Protein AF-A0A6N8ZWH7-F1 (afdb_monomer)

pLDDT: mean 87.59, std 11.47, range [47.06, 98.31]

Secondary structure (DSSP, 8-state):
--PPPEEEEE-TTEEEEEEEEEE-SSS-EEEEEEEEEE--SEEEEE--SS-PPPGGGEEEEEEETTB---SS-SSS-HHHHHHTBTTB-TT--PPP--TTT--S---SHHHHHHHSB--SSS--BPPP------

Foldseek 3Di:
DPADWDKDFFDQQKKKWKWFWADPDPPDTDIATQDIGGTHHGMDTDDRPPDRDHPVRIDMDMDGPVDFDQQCPLPDGQNNQVVVAFQHHSRDSDHGDDLQVGTPDPPDPVSQVSQFDPDPDPDTDHDDDDPDPD

Radius of gyration: 16.95 Å; Cα contacts (8 Å, |Δi|>4): 228; chains: 1; bounding box: 47×41×35 Å

Mean predicted aligned error: 6.34 Å

Sequence (134 aa):
MTGVPVVVTSTANDYFVLYATIPAGPDTTREVPVSVTRGEDGTTTLTDRLQPLSKDKYRVEKYQVAKPGDLDG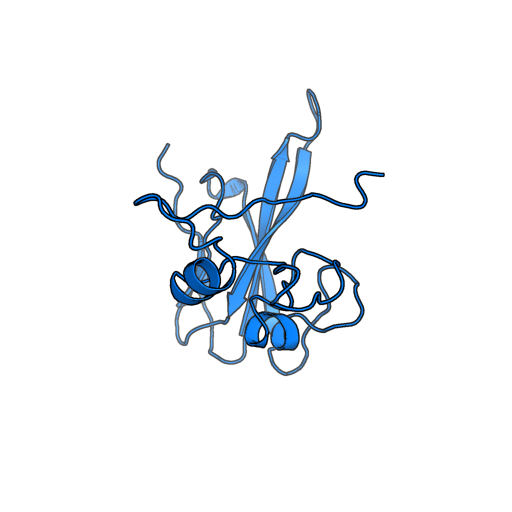DCVDDITELDGLGAYHPLNPAKKIDIGEGSVAVDSEETFKTLAYKGRAPYNFIKFMIFDLD

Structure (mmCIF, N/CA/C/O backbone):
data_AF-A0A6N8ZWH7-F1
#
_entry.id   AF-A0A6N8ZWH7-F1
#
loop_
_atom_site.group_PDB
_atom_site.id
_atom_site.type_symbol
_atom_site.label_atom_id
_atom_site.label_alt_id
_atom_site.label_comp_id
_atom_site.label_asym_id
_atom_site.label_entity_id
_atom_site.label_seq_id
_atom_site.pdbx_PDB_ins_code
_atom_site.Cartn_x
_atom_site.Cartn_y
_atom_site.Cartn_z
_atom_site.occupancy
_atom_site.B_iso_or_equiv
_atom_site.auth_seq_id
_atom_site.auth_comp_id
_atom_site.auth_asym_id
_atom_site.auth_atom_id
_atom_site.pdbx_PDB_model_num
ATOM 1 N N . MET A 1 1 ? 3.444 14.172 19.017 1.00 47.06 1 MET A N 1
ATOM 2 C CA . MET A 1 1 ? 2.320 13.246 19.264 1.00 47.06 1 MET A CA 1
ATOM 3 C C . MET A 1 1 ? 2.720 11.905 18.680 1.00 47.06 1 MET A C 1
ATOM 5 O O . MET A 1 1 ? 3.122 11.877 17.527 1.00 47.06 1 MET A O 1
ATOM 9 N N . THR A 1 2 ? 2.723 10.832 19.464 1.00 54.00 2 THR A N 1
ATOM 10 C CA . THR A 1 2 ? 2.887 9.470 18.936 1.00 54.00 2 THR A CA 1
ATOM 11 C C . THR A 1 2 ? 1.539 9.056 18.358 1.00 54.00 2 THR A C 1
ATOM 13 O O . THR A 1 2 ? 0.576 8.948 19.119 1.00 54.00 2 THR A O 1
ATOM 16 N N . GLY A 1 3 ? 1.430 8.930 17.034 1.00 61.81 3 GLY A N 1
ATOM 17 C CA . GLY A 1 3 ? 0.179 8.497 16.409 1.00 61.81 3 GLY A CA 1
ATOM 18 C C . GLY A 1 3 ? -0.233 7.123 16.926 1.00 61.81 3 GLY A C 1
ATOM 19 O O . GLY A 1 3 ? 0.609 6.282 17.244 1.00 61.81 3 GLY A O 1
ATOM 20 N N . VAL A 1 4 ? -1.539 6.927 17.073 1.00 68.50 4 VAL A N 1
ATOM 21 C CA . VAL A 1 4 ? -2.103 5.653 17.522 1.00 68.50 4 VAL A CA 1
ATOM 22 C C . VAL A 1 4 ? -2.207 4.737 16.301 1.00 68.50 4 VAL A C 1
ATOM 24 O O . VAL A 1 4 ? -2.760 5.181 15.294 1.00 68.50 4 VAL A O 1
ATOM 27 N N . PRO A 1 5 ? -1.720 3.483 16.361 1.00 82.00 5 PRO A N 1
ATOM 28 C CA . PRO A 1 5 ? -1.859 2.551 15.247 1.00 82.00 5 PRO A CA 1
ATOM 29 C C . PRO A 1 5 ? -3.339 2.317 14.915 1.00 82.00 5 PRO A C 1
ATOM 31 O O . PRO A 1 5 ? -4.183 2.183 15.810 1.00 82.00 5 PRO A O 1
ATOM 34 N N . VAL A 1 6 ? -3.662 2.260 13.623 1.00 91.75 6 VAL A N 1
ATOM 35 C CA . VAL A 1 6 ? -5.014 1.947 13.154 1.00 91.75 6 VAL A CA 1
ATOM 36 C C . VAL A 1 6 ? -5.126 0.431 13.048 1.00 91.75 6 VAL A C 1
ATOM 38 O O . VAL A 1 6 ? -4.508 -0.181 12.189 1.00 91.75 6 VAL A O 1
ATOM 41 N N . VAL A 1 7 ? -5.891 -0.187 13.946 1.00 95.12 7 VAL A N 1
ATOM 42 C CA . VAL A 1 7 ? -6.070 -1.647 13.996 1.00 95.12 7 VAL A CA 1
ATOM 43 C C . VAL A 1 7 ? -7.503 -1.999 13.619 1.00 95.12 7 VAL A C 1
ATOM 45 O O . VAL A 1 7 ? -8.445 -1.402 14.151 1.00 95.12 7 VAL A O 1
ATOM 48 N N . VAL A 1 8 ? -7.662 -2.969 12.720 1.00 96.19 8 VAL A N 1
ATOM 49 C CA . VAL A 1 8 ? -8.961 -3.435 12.211 1.00 96.19 8 VAL A CA 1
ATOM 50 C C . VAL A 1 8 ? -9.084 -4.948 12.323 1.00 96.19 8 VAL A C 1
ATOM 52 O O . VAL A 1 8 ? -8.088 -5.658 12.224 1.00 96.19 8 VAL A O 1
ATOM 55 N N . THR A 1 9 ? -10.304 -5.450 12.522 1.00 97.56 9 THR A N 1
ATOM 56 C CA . THR A 1 9 ? -10.594 -6.887 12.415 1.00 97.56 9 THR A CA 1
ATOM 57 C C . THR A 1 9 ? -10.508 -7.327 10.958 1.00 97.56 9 THR A C 1
ATOM 59 O O . THR A 1 9 ? -11.026 -6.645 10.071 1.00 97.56 9 THR A O 1
ATOM 62 N N . SER A 1 10 ? -9.877 -8.470 10.711 1.00 97.81 10 SER A N 1
ATOM 63 C CA . SER A 1 10 ? -9.483 -8.890 9.367 1.00 97.81 10 SER A CA 1
ATOM 64 C C . SER A 1 10 ? -9.366 -10.404 9.222 1.00 97.81 10 SER A C 1
ATOM 66 O O . SER A 1 10 ? -9.362 -11.152 10.202 1.00 97.81 10 SER A O 1
ATOM 68 N N . THR A 1 11 ? -9.262 -10.833 7.967 1.00 98.25 11 THR A N 1
ATOM 69 C CA . THR A 1 11 ? -8.866 -12.182 7.555 1.00 98.25 11 THR A CA 1
ATOM 70 C C . THR A 1 11 ? -7.841 -12.094 6.429 1.00 98.25 11 THR A C 1
ATOM 72 O O . THR A 1 11 ? -7.748 -11.056 5.770 1.00 98.25 11 THR A O 1
ATOM 75 N N . ALA A 1 12 ? -7.156 -13.198 6.131 1.00 97.69 12 ALA A N 1
ATOM 76 C CA . ALA A 1 12 ? -6.263 -13.294 4.970 1.00 97.69 12 ALA A CA 1
ATOM 77 C C . ALA A 1 12 ? -6.962 -13.113 3.600 1.00 97.69 12 ALA A C 1
ATOM 79 O O . ALA A 1 12 ? -6.297 -12.947 2.582 1.00 97.69 12 ALA A O 1
ATOM 80 N N . ASN A 1 13 ? -8.302 -13.130 3.555 1.00 98.19 13 ASN A N 1
ATOM 81 C CA . ASN A 1 13 ? -9.080 -12.883 2.333 1.00 98.19 13 ASN A CA 1
ATOM 82 C C . ASN A 1 13 ? -9.377 -11.396 2.091 1.00 98.19 13 ASN A C 1
ATOM 84 O O . ASN A 1 13 ? -10.012 -11.053 1.090 1.00 98.19 13 ASN A O 1
ATOM 88 N N . ASP A 1 14 ? -8.957 -10.527 3.009 1.00 98.31 14 ASP A N 1
ATOM 89 C CA . ASP A 1 14 ? -9.191 -9.093 2.949 1.00 98.31 14 ASP A CA 1
ATOM 90 C C . ASP A 1 14 ? -7.898 -8.342 2.621 1.00 98.31 14 ASP A C 1
ATOM 92 O O . ASP A 1 14 ? -6.795 -8.803 2.907 1.00 98.31 14 ASP A O 1
ATOM 96 N N . TYR A 1 15 ? -8.034 -7.141 2.078 1.00 98.31 15 TYR A N 1
ATOM 97 C CA . TYR A 1 15 ? -6.987 -6.125 2.129 1.00 98.31 15 TYR A CA 1
ATOM 98 C C . TYR A 1 15 ? -7.624 -4.763 2.395 1.00 98.31 15 TYR A C 1
ATOM 100 O O . TYR A 1 15 ? -8.844 -4.594 2.291 1.00 98.31 15 TYR A O 1
ATOM 108 N N . PHE A 1 16 ? -6.807 -3.807 2.815 1.00 98.19 16 PHE A N 1
ATOM 109 C CA . PHE A 1 16 ? -7.278 -2.539 3.343 1.00 98.19 16 PHE A CA 1
ATOM 110 C C . PHE A 1 16 ? -6.554 -1.375 2.699 1.00 98.19 16 PHE A C 1
ATOM 112 O O . PHE A 1 16 ? -5.334 -1.416 2.548 1.00 98.19 16 PHE A O 1
ATOM 119 N N . VAL A 1 17 ? -7.309 -0.319 2.418 1.00 97.56 17 VAL A N 1
ATOM 120 C CA . VAL A 1 17 ? -6.767 0.985 2.040 1.00 97.56 17 VAL A CA 1
ATOM 121 C C . VAL A 1 17 ? -6.942 1.920 3.230 1.00 97.56 17 VAL A C 1
ATOM 123 O O . VAL A 1 17 ? -8.054 2.123 3.728 1.00 97.56 17 VAL A O 1
ATOM 126 N N . LEU A 1 18 ? -5.827 2.455 3.723 1.00 95.81 18 LEU A N 1
ATOM 127 C CA . LEU A 1 18 ? -5.808 3.483 4.753 1.00 95.81 18 LEU A CA 1
ATOM 128 C C . LEU A 1 18 ? -5.789 4.846 4.072 1.00 95.81 18 LEU A C 1
ATOM 130 O O . LEU A 1 18 ? -4.861 5.159 3.330 1.00 95.81 18 LEU A O 1
ATOM 134 N N . TYR A 1 19 ? -6.780 5.666 4.385 1.00 95.38 19 TYR A N 1
ATOM 135 C CA . TYR A 1 19 ? -6.868 7.044 3.938 1.00 95.38 19 TYR A CA 1
ATOM 136 C C . TYR A 1 19 ? -6.565 7.998 5.086 1.00 95.38 19 TYR A C 1
ATOM 138 O O . TYR A 1 19 ? -7.029 7.789 6.208 1.00 95.38 19 TYR A O 1
ATOM 146 N N . ALA A 1 20 ? -5.830 9.066 4.793 1.00 94.00 20 ALA A N 1
ATOM 147 C CA . ALA A 1 20 ? -5.540 10.154 5.712 1.00 94.00 20 ALA A CA 1
ATOM 148 C C . ALA A 1 20 ? -6.231 11.443 5.256 1.00 94.00 20 ALA A C 1
ATOM 150 O O . ALA A 1 20 ? -6.142 11.838 4.095 1.00 94.00 20 ALA A O 1
ATOM 151 N N . THR A 1 21 ? -6.872 12.141 6.188 1.00 94.44 21 THR A N 1
ATOM 152 C CA . THR A 1 21 ? -7.353 13.509 5.977 1.00 94.44 21 THR A 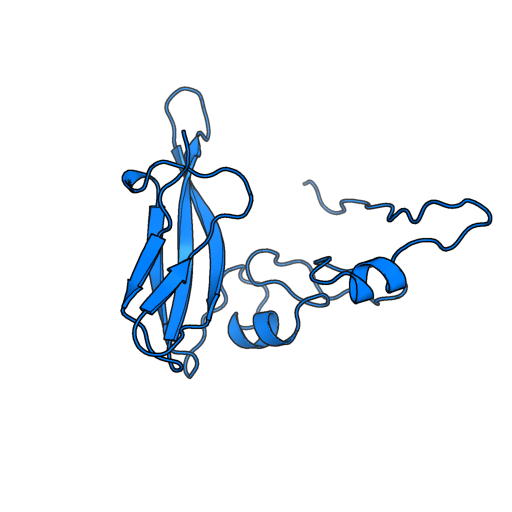CA 1
ATOM 153 C C . THR A 1 21 ? -6.223 14.489 6.278 1.00 94.44 21 THR A C 1
ATOM 155 O O . THR A 1 21 ? -5.866 14.698 7.441 1.00 94.44 21 THR A O 1
ATOM 158 N N . ILE A 1 22 ? -5.683 15.115 5.233 1.00 91.25 22 ILE A N 1
ATOM 159 C CA . ILE A 1 22 ? -4.553 16.050 5.312 1.00 91.25 22 ILE A CA 1
ATOM 160 C C . ILE A 1 22 ? -4.956 17.467 4.871 1.00 91.25 22 ILE A C 1
ATOM 162 O O . ILE A 1 22 ? -5.911 17.622 4.103 1.00 91.25 22 ILE A O 1
ATOM 166 N N . PRO A 1 23 ? -4.246 18.520 5.319 1.00 92.25 23 PRO A N 1
ATOM 167 C CA . PRO A 1 23 ? -4.452 19.877 4.812 1.00 92.25 23 PRO A CA 1
ATOM 168 C C . PRO A 1 23 ? -4.240 19.970 3.292 1.00 92.25 23 PRO A C 1
ATOM 170 O O . PRO A 1 23 ? -3.296 19.393 2.752 1.00 92.25 23 PRO A O 1
ATOM 173 N N . ALA A 1 24 ? -5.105 20.723 2.613 1.00 91.31 24 ALA A N 1
ATOM 174 C CA . ALA A 1 24 ? -5.049 21.009 1.174 1.00 91.31 24 ALA A CA 1
ATOM 175 C C . ALA A 1 24 ? -5.068 22.521 0.860 1.00 91.31 24 ALA A C 1
ATOM 177 O O . ALA A 1 24 ? -5.122 22.919 -0.301 1.00 91.31 24 ALA A O 1
ATOM 178 N N . GLY A 1 25 ? -5.044 23.363 1.893 1.00 91.38 25 GLY A N 1
ATOM 179 C CA . GLY A 1 25 ? -5.148 24.816 1.821 1.00 91.38 25 GLY A CA 1
ATOM 180 C C . GLY A 1 25 ? -5.338 25.409 3.222 1.00 91.38 25 GLY A C 1
ATOM 181 O O . GLY A 1 25 ? -5.304 24.654 4.196 1.00 91.38 25 GLY A O 1
ATOM 182 N N . PRO A 1 26 ? -5.539 26.735 3.346 1.00 89.94 26 PRO A N 1
ATOM 183 C CA . PRO A 1 26 ? -5.677 27.404 4.643 1.00 89.94 26 PRO A CA 1
ATOM 184 C C . PRO A 1 26 ? -6.789 26.817 5.520 1.00 89.94 26 PRO A C 1
ATOM 186 O O . PRO A 1 26 ? -6.575 26.608 6.708 1.00 89.94 26 PRO A O 1
ATOM 189 N N . ASP A 1 27 ? -7.928 26.477 4.909 1.00 92.94 27 ASP A N 1
ATOM 190 C CA . ASP A 1 27 ? -9.127 25.982 5.600 1.00 92.94 27 ASP A CA 1
ATOM 191 C C . ASP A 1 27 ? -9.745 24.758 4.901 1.00 92.94 27 ASP A C 1
ATOM 193 O O . ASP A 1 27 ? -10.914 24.429 5.100 1.00 92.94 27 ASP A O 1
ATOM 197 N N . THR A 1 28 ? -8.979 24.085 4.039 1.00 94.81 28 THR A N 1
ATOM 198 C CA . THR A 1 28 ? -9.448 22.913 3.293 1.00 94.81 28 THR A CA 1
ATOM 199 C C . THR A 1 28 ? -8.635 21.682 3.646 1.00 94.81 28 THR A C 1
ATOM 201 O O . THR A 1 28 ? -7.428 21.735 3.890 1.00 94.81 28 THR A O 1
ATOM 204 N N . THR A 1 29 ? -9.312 20.541 3.647 1.00 94.94 29 THR A N 1
ATOM 205 C CA . THR A 1 29 ? -8.691 19.228 3.785 1.00 94.94 29 THR A CA 1
ATOM 206 C C . THR A 1 29 ? -9.010 18.387 2.569 1.00 94.94 29 THR A C 1
ATOM 208 O O . THR A 1 29 ? -10.066 18.549 1.957 1.00 94.94 29 THR A O 1
ATOM 211 N N . ARG A 1 30 ? -8.126 17.447 2.261 1.00 94.69 30 ARG A N 1
ATOM 212 C CA . ARG A 1 30 ? -8.393 16.383 1.300 1.00 94.69 30 ARG A CA 1
ATOM 213 C C . ARG A 1 30 ? -8.092 15.044 1.935 1.00 94.69 30 ARG A C 1
ATOM 215 O O . ARG A 1 30 ? -7.235 14.944 2.814 1.00 94.69 30 ARG A O 1
ATOM 222 N N . GLU A 1 31 ? -8.792 14.032 1.467 1.00 93.88 31 GLU A N 1
ATOM 223 C CA . GLU A 1 31 ? -8.483 12.659 1.805 1.00 93.88 31 GLU A CA 1
ATOM 224 C C . GLU A 1 31 ? -7.502 12.104 0.766 1.00 93.88 31 GLU A C 1
ATOM 226 O O . GLU A 1 31 ? -7.686 12.321 -0.431 1.00 93.88 31 GLU A O 1
ATOM 231 N N . VAL A 1 32 ? -6.436 11.449 1.223 1.00 93.06 32 VAL A N 1
ATOM 232 C CA . VAL A 1 32 ? -5.458 10.778 0.358 1.00 93.06 32 VAL A CA 1
ATOM 233 C C . VAL A 1 32 ? -5.242 9.349 0.837 1.00 93.06 32 VAL A C 1
ATOM 235 O O . VAL A 1 32 ? -5.159 9.137 2.052 1.00 93.06 32 VAL A O 1
ATOM 238 N N . PRO A 1 33 ? -5.143 8.362 -0.064 1.00 94.00 33 PRO A N 1
ATOM 239 C CA . PRO A 1 33 ? -4.714 7.033 0.329 1.00 94.00 33 PRO A CA 1
ATOM 240 C C . PRO A 1 33 ? -3.227 7.088 0.714 1.00 94.00 33 PRO A C 1
ATOM 242 O O . PRO A 1 33 ? -2.407 7.678 0.013 1.00 94.00 33 PRO A O 1
ATOM 245 N N . VAL A 1 34 ? -2.883 6.526 1.870 1.00 92.38 34 VAL A N 1
ATOM 246 C CA . VAL A 1 34 ? -1.518 6.553 2.433 1.00 92.38 34 VAL A CA 1
ATOM 247 C C . VAL A 1 34 ? -0.909 5.166 2.589 1.00 92.38 34 VAL A C 1
ATOM 249 O O . VAL A 1 34 ? 0.288 5.044 2.844 1.00 92.38 34 VAL A O 1
ATOM 252 N N . SER A 1 35 ? -1.719 4.113 2.482 1.00 92.50 35 SER A N 1
ATOM 253 C CA . SER A 1 35 ? -1.248 2.736 2.586 1.00 92.50 35 SER A CA 1
ATOM 254 C C . SER A 1 35 ? -2.265 1.764 2.005 1.00 92.50 35 SER A C 1
ATOM 256 O O . SER A 1 35 ? -3.468 1.942 2.202 1.00 92.50 35 SER A O 1
ATOM 258 N N . VAL A 1 36 ? -1.768 0.705 1.371 1.00 95.25 36 VAL A N 1
ATOM 259 C CA . VAL A 1 36 ? -2.536 -0.499 1.044 1.00 95.25 36 VAL A CA 1
ATOM 260 C C . VAL A 1 36 ? -1.870 -1.670 1.759 1.00 95.25 36 VAL A C 1
ATOM 262 O O . VAL A 1 36 ? -0.649 -1.816 1.728 1.00 95.25 36 VAL A O 1
ATOM 265 N N . THR A 1 37 ? -2.638 -2.463 2.502 1.00 96.31 37 THR A N 1
ATOM 266 C CA . THR A 1 37 ? -2.097 -3.517 3.376 1.00 96.31 37 THR A CA 1
ATOM 267 C C . THR A 1 37 ? -2.962 -4.769 3.295 1.00 96.31 37 THR A C 1
ATOM 269 O O . THR A 1 37 ? -4.185 -4.694 3.433 1.00 96.31 37 THR A O 1
ATOM 272 N N . ARG A 1 38 ? -2.335 -5.935 3.098 1.00 97.44 38 ARG A N 1
ATOM 273 C CA . ARG A 1 38 ? -3.029 -7.229 3.161 1.00 97.44 38 ARG A CA 1
ATOM 274 C C . ARG A 1 38 ? -3.544 -7.515 4.561 1.00 97.44 38 ARG A C 1
ATOM 276 O O . ARG A 1 38 ? -2.901 -7.176 5.549 1.00 97.44 38 ARG A O 1
ATOM 283 N N . GLY A 1 39 ? -4.704 -8.151 4.619 1.00 97.69 39 GLY A N 1
ATOM 284 C CA . GLY A 1 39 ? -5.276 -8.632 5.856 1.00 97.69 39 GLY A CA 1
ATOM 285 C C . GLY A 1 39 ? -4.511 -9.827 6.414 1.00 97.69 39 GLY A C 1
ATOM 286 O O . GLY A 1 39 ? -4.056 -10.698 5.678 1.00 97.69 39 GLY A O 1
ATOM 287 N N . GLU A 1 40 ? -4.422 -9.880 7.735 1.00 97.88 40 GLU A N 1
ATOM 288 C CA . GLU A 1 40 ? -4.016 -11.052 8.506 1.00 97.88 40 GLU A CA 1
ATOM 289 C C . GLU A 1 40 ? -5.222 -11.605 9.278 1.00 97.88 40 GLU A C 1
ATOM 291 O O . GLU A 1 40 ? -6.203 -10.893 9.524 1.00 97.88 40 GLU A O 1
ATOM 296 N N . ASP A 1 41 ? -5.183 -12.877 9.672 1.00 97.94 41 ASP A N 1
ATOM 297 C CA . ASP A 1 41 ? -6.269 -13.470 10.452 1.00 97.94 41 ASP A CA 1
ATOM 298 C C . ASP A 1 41 ? -6.383 -12.833 11.845 1.00 97.94 41 ASP A C 1
ATOM 300 O O . ASP A 1 41 ? -5.416 -12.705 12.595 1.00 97.94 41 ASP A O 1
ATOM 304 N N . GLY A 1 42 ? -7.605 -12.439 12.207 1.00 97.56 42 GLY A N 1
ATOM 305 C CA . GLY A 1 42 ? -7.905 -11.778 13.472 1.00 97.56 42 GLY A CA 1
ATOM 306 C C . GLY A 1 42 ? -7.863 -10.263 13.331 1.00 97.56 42 GLY A C 1
ATOM 307 O O . GLY A 1 42 ? -8.918 -9.632 13.243 1.00 97.56 42 GLY A O 1
ATOM 308 N N . THR A 1 43 ? -6.669 -9.670 13.325 1.00 97.69 43 THR A N 1
ATOM 309 C CA . THR A 1 43 ? -6.508 -8.212 13.217 1.00 97.69 43 THR A CA 1
ATOM 310 C C . THR A 1 43 ? -5.313 -7.813 12.373 1.00 97.69 43 THR A C 1
ATOM 312 O O . THR A 1 43 ? -4.251 -8.407 12.504 1.00 97.69 43 THR A O 1
ATOM 315 N N . THR A 1 44 ? -5.458 -6.728 11.618 1.00 97.50 44 THR A N 1
ATOM 316 C CA . THR A 1 44 ? -4.387 -6.117 10.823 1.00 97.50 44 THR A CA 1
ATOM 317 C C . THR A 1 44 ? -4.068 -4.737 11.375 1.00 97.50 44 THR A C 1
ATOM 319 O O . THR A 1 44 ? -4.976 -3.956 11.680 1.00 97.50 44 THR A O 1
ATOM 322 N N . THR A 1 45 ? -2.777 -4.426 11.491 1.00 95.50 45 THR A N 1
ATOM 323 C CA . THR A 1 45 ? -2.303 -3.078 11.829 1.00 95.50 45 THR A CA 1
ATOM 324 C C . THR A 1 45 ? -1.996 -2.307 10.552 1.00 95.50 45 THR A C 1
ATOM 326 O O . THR A 1 45 ? -1.099 -2.671 9.799 1.00 95.50 45 THR A O 1
ATOM 329 N N . LEU A 1 46 ? -2.718 -1.214 10.332 1.00 93.56 46 LEU A N 1
ATOM 330 C CA . LEU A 1 46 ? -2.523 -0.298 9.216 1.00 93.56 46 LEU A CA 1
ATOM 331 C C . LEU A 1 46 ? -1.622 0.850 9.663 1.00 93.56 46 LEU A C 1
ATOM 333 O O . LEU A 1 46 ? -1.832 1.452 10.721 1.00 93.56 46 LEU A O 1
ATOM 337 N N . THR A 1 47 ? -0.606 1.140 8.856 1.00 87.81 47 THR A N 1
ATOM 338 C CA . THR A 1 47 ? 0.416 2.137 9.185 1.00 87.81 47 THR A CA 1
ATOM 339 C C . THR A 1 47 ? 0.539 3.161 8.071 1.00 87.81 47 THR A C 1
ATOM 341 O O . THR A 1 47 ? 0.803 2.807 6.923 1.00 87.81 47 THR A O 1
ATOM 344 N N . ASP A 1 48 ? 0.397 4.430 8.442 1.00 87.56 48 ASP A N 1
ATOM 345 C CA . ASP A 1 48 ? 0.844 5.570 7.651 1.00 87.56 48 ASP A CA 1
ATOM 346 C C . ASP A 1 48 ? 2.359 5.734 7.845 1.00 87.56 48 ASP A C 1
ATOM 348 O O . ASP A 1 48 ? 2.832 5.950 8.966 1.00 87.56 48 ASP A O 1
ATOM 352 N N . ARG A 1 49 ? 3.130 5.572 6.765 1.00 73.31 49 ARG A N 1
ATOM 353 C CA . ARG A 1 49 ? 4.601 5.616 6.803 1.00 73.31 49 ARG A CA 1
ATOM 354 C C . ARG A 1 49 ? 5.177 7.033 6.714 1.00 73.31 49 ARG A C 1
ATOM 356 O O . ARG A 1 49 ? 6.394 7.175 6.801 1.00 73.31 49 ARG A O 1
ATOM 363 N N . LEU A 1 50 ? 4.343 8.061 6.539 1.00 73.25 50 LEU A N 1
ATOM 364 C CA . LEU A 1 50 ? 4.791 9.451 6.441 1.00 73.25 50 LEU A CA 1
ATOM 365 C C . LEU A 1 50 ? 4.843 10.114 7.818 1.00 73.25 50 LEU A C 1
ATOM 367 O O . LEU A 1 50 ? 5.909 10.246 8.420 1.00 73.25 50 LEU A O 1
ATOM 371 N N . GLN A 1 51 ? 3.686 10.555 8.312 1.00 74.50 51 GLN A N 1
ATOM 372 C CA . GLN A 1 51 ? 3.568 11.290 9.563 1.00 74.50 51 GLN A CA 1
ATOM 373 C C . GLN A 1 51 ? 2.361 10.769 10.344 1.00 74.50 51 GLN A C 1
ATOM 375 O O . GLN A 1 51 ? 1.234 10.920 9.882 1.00 74.50 51 GLN A O 1
ATOM 380 N N . PRO A 1 52 ? 2.558 10.215 11.552 1.00 74.62 52 PRO A N 1
ATOM 381 C CA . PRO A 1 52 ? 1.450 9.692 12.333 1.00 74.62 52 PRO A CA 1
ATOM 382 C C . PRO A 1 52 ? 0.473 10.812 12.715 1.00 74.62 52 PRO A C 1
ATOM 384 O O . PRO A 1 52 ? 0.840 11.748 13.433 1.00 74.62 52 PRO A O 1
ATOM 387 N N . LEU A 1 53 ? -0.773 10.697 12.263 1.00 86.44 53 LEU A N 1
ATOM 388 C CA . LEU A 1 53 ? -1.867 11.597 12.615 1.00 86.44 53 LEU A CA 1
ATOM 389 C C . LEU A 1 53 ? -2.650 11.063 13.821 1.00 86.44 53 LEU A C 1
ATOM 391 O O . LEU A 1 53 ? -2.452 9.940 14.300 1.00 86.44 53 LEU A O 1
ATOM 395 N N . SER A 1 54 ? -3.553 11.889 14.343 1.00 88.12 54 SER A N 1
ATOM 396 C CA . SER A 1 54 ? -4.545 11.427 15.307 1.00 88.12 54 SER A CA 1
ATOM 397 C C . SER A 1 54 ? -5.536 10.470 14.632 1.00 88.12 54 SER A C 1
ATOM 399 O O . SER A 1 54 ? -5.813 10.579 13.440 1.00 88.12 54 SER A O 1
ATOM 401 N N . LYS A 1 55 ? -6.068 9.501 15.389 1.00 85.44 55 LYS A N 1
ATOM 402 C CA . LYS A 1 55 ? -6.897 8.408 14.845 1.00 85.44 55 LYS A CA 1
ATOM 403 C C . LYS A 1 55 ? -8.134 8.898 14.077 1.00 85.44 55 LYS A C 1
ATOM 405 O O . LYS A 1 55 ? -8.545 8.255 13.122 1.00 85.44 55 LYS A O 1
ATOM 410 N N . ASP A 1 56 ? -8.704 10.032 14.475 1.00 90.12 56 ASP A N 1
ATOM 411 C CA . ASP A 1 56 ? -9.840 10.694 13.818 1.00 90.12 56 ASP A CA 1
ATOM 412 C C . ASP A 1 56 ? -9.518 11.249 12.420 1.00 90.12 56 ASP A C 1
ATOM 414 O O . ASP A 1 56 ? -10.431 11.622 11.689 1.00 90.12 56 ASP A O 1
ATOM 418 N N . LYS A 1 57 ? -8.239 11.298 12.034 1.00 92.88 57 LYS A N 1
ATOM 419 C CA . LYS A 1 57 ? -7.796 11.682 10.686 1.00 92.88 57 LYS A CA 1
ATOM 420 C C . LYS A 1 57 ? -7.675 10.507 9.733 1.00 92.88 57 LYS A C 1
ATOM 422 O O . LYS A 1 57 ? -7.364 10.737 8.568 1.00 92.88 57 LYS A O 1
ATOM 427 N N . TYR A 1 58 ? -7.915 9.287 10.202 1.00 94.38 58 TYR A N 1
ATOM 428 C CA . TYR A 1 58 ? -7.829 8.097 9.377 1.00 94.38 58 TYR A CA 1
ATOM 429 C C . TYR A 1 58 ? -9.203 7.505 9.086 1.00 94.38 58 TYR A C 1
ATOM 431 O O . TYR A 1 58 ? -10.055 7.382 9.969 1.00 94.38 58 TYR A O 1
ATOM 439 N N . ARG A 1 59 ? -9.373 7.066 7.843 1.00 95.88 59 ARG A N 1
ATOM 440 C CA . ARG A 1 59 ? -10.502 6.263 7.381 1.00 95.88 59 ARG A CA 1
ATOM 441 C C . ARG A 1 59 ? -9.957 4.990 6.749 1.00 95.88 59 ARG A C 1
ATOM 443 O O . ARG A 1 59 ? -8.901 5.006 6.128 1.00 95.88 59 ARG A O 1
ATOM 450 N N . VAL A 1 60 ? -10.661 3.880 6.934 1.00 97.25 60 VAL A N 1
ATOM 451 C CA . VAL A 1 60 ? -10.259 2.583 6.385 1.00 97.25 60 VAL A CA 1
ATOM 452 C C . VAL A 1 60 ? -11.325 2.097 5.425 1.00 97.25 60 VAL A C 1
ATOM 454 O O . VAL A 1 60 ? -12.508 2.084 5.770 1.00 97.25 60 VAL A O 1
ATOM 457 N N . GLU A 1 61 ? -10.893 1.651 4.255 1.00 97.81 61 GLU A N 1
ATOM 458 C CA . GLU A 1 61 ? -11.703 0.840 3.353 1.00 97.81 61 GLU A CA 1
ATOM 459 C C . GLU A 1 61 ? -11.213 -0.598 3.366 1.00 97.81 61 GLU A C 1
ATOM 461 O O . GLU A 1 61 ? -10.021 -0.864 3.512 1.00 97.81 61 GLU A O 1
ATOM 466 N N . LYS A 1 62 ? -12.158 -1.525 3.228 1.00 98.12 62 LYS A N 1
ATOM 467 C CA . LYS A 1 62 ? -11.912 -2.961 3.206 1.00 98.12 62 LYS A CA 1
ATOM 468 C C . LYS A 1 62 ? -12.356 -3.516 1.861 1.00 98.12 62 LYS A C 1
ATOM 470 O O . LYS A 1 62 ? -13.486 -3.277 1.439 1.00 98.12 62 LYS A O 1
ATOM 475 N N . TYR A 1 63 ? -11.500 -4.336 1.277 1.00 98.19 63 TYR A N 1
ATOM 476 C CA . TYR A 1 63 ? -11.687 -4.990 -0.008 1.00 98.19 63 TYR A CA 1
ATOM 47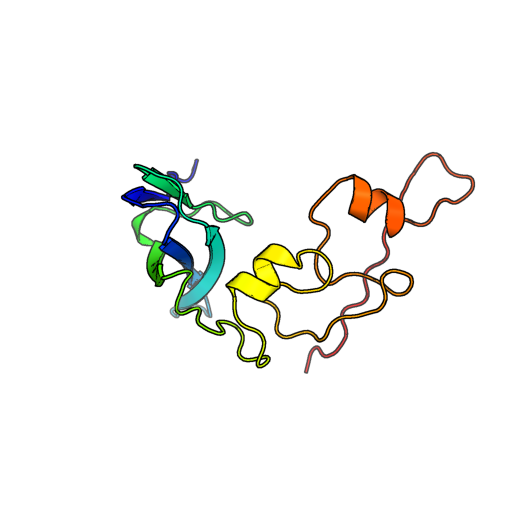7 C C . TYR A 1 63 ? -11.446 -6.496 0.120 1.00 98.19 63 TYR A C 1
ATOM 479 O O . TYR A 1 63 ? -10.869 -6.962 1.105 1.00 98.19 63 TYR A O 1
ATOM 487 N N . GLN A 1 64 ? -11.904 -7.269 -0.866 1.00 98.25 64 GLN A N 1
ATOM 488 C CA . GLN A 1 64 ? -11.651 -8.709 -0.934 1.00 98.25 64 GLN A CA 1
ATOM 489 C C . GLN A 1 64 ? -10.484 -8.981 -1.879 1.00 98.25 64 GLN A C 1
ATOM 491 O O . GLN A 1 64 ? -10.514 -8.536 -3.021 1.00 98.25 64 GLN A O 1
ATOM 496 N N . VAL A 1 65 ? -9.524 -9.805 -1.461 1.00 98.12 65 VAL A N 1
ATOM 497 C CA . VAL A 1 65 ? -8.392 -10.221 -2.313 1.00 98.12 65 VAL A CA 1
ATOM 498 C C . VAL A 1 65 ? -8.876 -10.909 -3.597 1.00 98.12 65 VAL A C 1
ATOM 500 O O . VAL A 1 65 ? -8.274 -10.760 -4.649 1.00 98.12 65 VAL A O 1
ATOM 503 N N . ALA A 1 66 ? -10.004 -11.626 -3.539 1.00 97.94 66 ALA A N 1
ATOM 504 C CA . ALA A 1 66 ? -10.591 -12.304 -4.700 1.00 97.94 66 ALA A CA 1
ATOM 505 C C . ALA A 1 66 ? -11.303 -11.365 -5.698 1.00 97.94 66 ALA A C 1
ATOM 507 O O . ALA A 1 66 ? -11.728 -11.817 -6.762 1.00 97.94 66 ALA A O 1
ATOM 508 N N . LYS A 1 67 ? -11.507 -10.093 -5.336 1.00 97.81 67 LYS A N 1
ATOM 509 C CA . LYS A 1 67 ? -12.126 -9.053 -6.171 1.00 97.81 67 LYS A CA 1
ATOM 510 C C . LYS A 1 67 ? -11.398 -7.726 -5.924 1.00 97.81 67 LYS A C 1
ATOM 512 O O . LYS A 1 67 ? -11.984 -6.837 -5.297 1.00 97.81 67 LYS A O 1
ATOM 517 N N . PRO A 1 68 ? -10.124 -7.640 -6.332 1.00 97.69 68 PRO A N 1
ATOM 518 C CA . PRO A 1 68 ? -9.320 -6.458 -6.086 1.00 97.69 68 PRO A CA 1
ATOM 519 C C . PRO A 1 68 ? -9.849 -5.267 -6.893 1.00 97.69 68 PRO A C 1
ATOM 521 O O . PRO A 1 68 ? -10.444 -5.434 -7.962 1.00 97.69 68 PRO A O 1
ATOM 524 N N . GLY A 1 69 ? -9.696 -4.080 -6.317 1.00 97.69 69 GLY A N 1
ATOM 525 C CA . GLY A 1 69 ? -9.848 -2.799 -6.990 1.00 97.69 69 GLY A CA 1
ATOM 526 C C . GLY A 1 69 ? -8.574 -2.406 -7.735 1.00 97.69 69 GLY A C 1
ATOM 527 O O . GLY A 1 69 ? -7.640 -3.194 -7.838 1.00 97.69 69 GLY A O 1
ATOM 528 N N . ASP A 1 70 ? -8.586 -1.186 -8.253 1.00 97.31 70 ASP A N 1
ATOM 529 C CA . ASP A 1 70 ? -7.481 -0.505 -8.930 1.00 97.31 70 ASP A CA 1
ATOM 530 C C . ASP A 1 70 ? -7.511 0.930 -8.388 1.00 97.31 70 ASP A C 1
ATOM 532 O O . ASP A 1 70 ? -8.340 1.752 -8.800 1.00 97.31 70 ASP A O 1
ATOM 536 N N . LEU A 1 71 ? -6.769 1.155 -7.304 1.00 96.94 71 LEU A N 1
ATOM 537 C CA . LEU A 1 71 ? -6.879 2.349 -6.470 1.00 96.94 71 LEU A CA 1
ATOM 538 C C . LEU A 1 71 ? -6.330 3.598 -7.163 1.00 96.94 71 LEU A C 1
ATOM 540 O O . LEU A 1 71 ? -6.877 4.688 -6.961 1.00 96.94 71 LEU A O 1
ATOM 544 N N . ASP A 1 72 ? -5.265 3.460 -7.947 1.00 94.06 72 ASP A N 1
ATOM 545 C CA . ASP A 1 72 ? -4.629 4.576 -8.647 1.00 94.06 72 ASP A CA 1
ATOM 546 C C . ASP A 1 72 ? -5.051 4.718 -10.120 1.00 94.06 72 ASP A C 1
ATOM 548 O O . ASP A 1 72 ? -4.831 5.779 -10.716 1.00 94.06 72 ASP A O 1
ATOM 552 N N . GLY A 1 73 ? -5.777 3.736 -10.659 1.00 95.44 73 GLY A N 1
ATOM 553 C CA . GLY A 1 73 ? -6.459 3.805 -11.947 1.00 95.44 73 GLY A CA 1
ATOM 554 C C . GLY A 1 73 ? -5.562 3.495 -13.142 1.00 95.44 73 GLY A C 1
ATOM 555 O O . GLY A 1 73 ? -5.865 3.951 -14.253 1.00 95.44 73 GLY A O 1
ATOM 556 N N . ASP A 1 74 ? -4.462 2.769 -12.944 1.00 93.6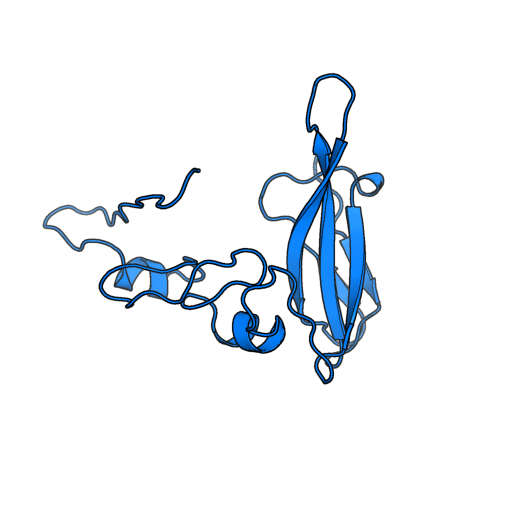9 74 ASP A N 1
ATOM 557 C CA . ASP A 1 74 ? -3.497 2.437 -13.997 1.00 93.69 74 ASP A CA 1
ATOM 558 C C . ASP A 1 74 ? -3.851 1.169 -14.807 1.00 93.69 74 ASP A C 1
ATOM 560 O O . ASP A 1 74 ? -3.153 0.821 -15.770 1.00 93.69 74 ASP A O 1
ATOM 564 N N . CYS A 1 75 ? -5.002 0.552 -14.502 1.00 95.12 75 CYS A N 1
ATOM 565 C CA . CYS A 1 75 ? -5.525 -0.703 -15.053 1.00 95.12 75 CYS A CA 1
ATOM 566 C C . CYS A 1 75 ? -4.830 -1.985 -14.555 1.00 95.12 75 CYS A C 1
ATOM 568 O O . CYS A 1 75 ? -5.083 -3.059 -15.122 1.00 95.12 75 CYS A O 1
ATOM 570 N N . VAL A 1 76 ? -3.990 -1.910 -13.523 1.00 95.56 76 VAL A N 1
ATOM 571 C CA . VAL A 1 76 ? -3.463 -3.055 -12.770 1.00 95.56 76 VAL A CA 1
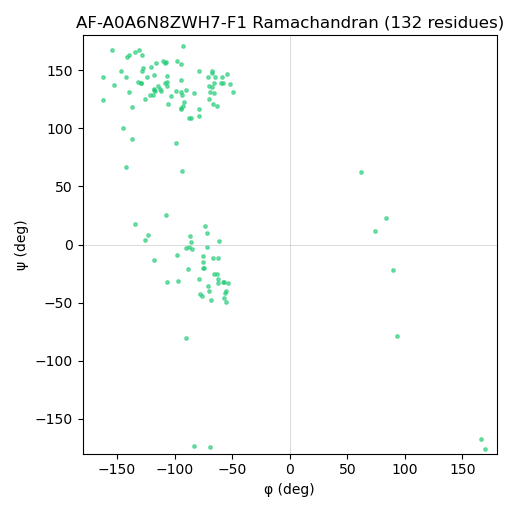ATOM 572 C C . VAL A 1 76 ? -4.155 -3.091 -11.407 1.00 95.56 76 VAL A C 1
ATOM 574 O O . VAL A 1 76 ? -4.378 -2.069 -10.782 1.00 95.56 76 VAL A O 1
ATOM 577 N N . ASP A 1 77 ? -4.575 -4.273 -10.953 1.00 97.69 77 ASP A N 1
ATOM 578 C CA . ASP A 1 77 ? -5.293 -4.368 -9.681 1.00 97.69 77 ASP A CA 1
ATOM 579 C C . ASP A 1 77 ? -4.356 -4.313 -8.460 1.00 97.69 77 ASP A C 1
ATOM 581 O O . ASP A 1 77 ? -3.242 -4.846 -8.494 1.00 97.69 77 ASP A O 1
ATOM 585 N N . ASP A 1 78 ? -4.863 -3.779 -7.343 1.00 97.56 78 ASP A N 1
ATOM 586 C CA . ASP A 1 78 ? -4.092 -3.503 -6.121 1.00 97.56 78 ASP A CA 1
ATOM 587 C C . ASP A 1 78 ? -3.318 -4.730 -5.594 1.00 97.56 78 ASP A C 1
ATOM 589 O O . ASP A 1 78 ? -2.259 -4.609 -4.972 1.00 97.56 78 ASP A O 1
ATOM 593 N N . ILE A 1 79 ? -3.863 -5.941 -5.773 1.00 97.75 79 ILE A N 1
ATOM 594 C CA . ILE A 1 79 ? -3.253 -7.179 -5.267 1.00 97.75 79 ILE A CA 1
ATOM 595 C C . ILE A 1 79 ? -2.107 -7.617 -6.170 1.00 97.75 79 ILE A C 1
ATOM 597 O O . ILE A 1 79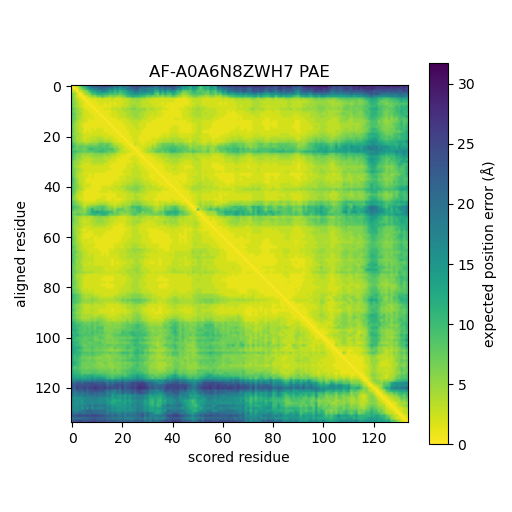 ? -1.053 -7.990 -5.644 1.00 97.75 79 ILE A O 1
ATOM 601 N N . THR A 1 80 ? -2.289 -7.543 -7.490 1.00 96.81 80 THR A N 1
ATOM 602 C CA . THR A 1 80 ? -1.213 -7.764 -8.463 1.00 96.81 80 THR A CA 1
ATOM 603 C C . THR A 1 80 ? -0.049 -6.809 -8.202 1.00 96.81 80 THR A C 1
ATOM 605 O O . THR A 1 80 ? 1.112 -7.224 -8.212 1.00 96.81 80 THR A O 1
ATOM 608 N N . GLU A 1 81 ? -0.340 -5.550 -7.893 1.00 95.38 81 GLU A N 1
ATOM 609 C CA . GLU A 1 81 ? 0.690 -4.561 -7.591 1.00 95.38 81 GLU A CA 1
ATOM 610 C C . GLU A 1 81 ? 1.393 -4.801 -6.252 1.00 95.38 81 GLU A C 1
ATOM 612 O O . GLU A 1 81 ? 2.617 -4.687 -6.170 1.00 95.38 81 GLU A O 1
ATOM 617 N N . LEU A 1 82 ? 0.655 -5.194 -5.206 1.00 93.50 82 LEU A N 1
ATOM 618 C CA . LEU A 1 82 ? 1.245 -5.573 -3.916 1.00 93.50 82 LEU A CA 1
ATOM 619 C C . LEU A 1 82 ? 2.163 -6.799 -4.017 1.00 93.50 82 LEU A C 1
ATOM 621 O O . LEU A 1 82 ? 3.138 -6.890 -3.272 1.00 93.50 82 LEU A O 1
ATOM 625 N N . ASP A 1 83 ? 1.871 -7.746 -4.911 1.00 93.75 83 ASP A N 1
ATOM 626 C CA . ASP A 1 83 ? 2.777 -8.868 -5.207 1.00 93.75 83 ASP A CA 1
ATOM 627 C C . ASP A 1 83 ? 3.970 -8.460 -6.076 1.00 93.75 83 ASP A C 1
ATOM 629 O O . ASP A 1 83 ? 4.989 -9.153 -6.101 1.00 93.75 83 ASP A O 1
ATOM 633 N N . GLY A 1 84 ? 3.853 -7.333 -6.775 1.00 90.62 84 GLY A N 1
ATOM 634 C CA . GLY A 1 84 ? 4.847 -6.785 -7.685 1.00 90.62 84 GLY A CA 1
ATOM 635 C C . GLY A 1 84 ? 5.570 -5.546 -7.155 1.00 90.62 84 GLY A C 1
ATOM 636 O O . GLY A 1 84 ? 6.042 -4.745 -7.969 1.00 90.62 84 GLY A O 1
ATOM 637 N N . LEU A 1 85 ? 5.661 -5.371 -5.830 1.00 86.94 85 LEU A N 1
ATOM 638 C CA . LEU A 1 85 ? 6.352 -4.228 -5.226 1.00 86.94 85 LEU A CA 1
ATOM 639 C C . LEU A 1 85 ? 7.775 -4.073 -5.785 1.00 86.94 85 LEU A C 1
ATOM 641 O O . LEU A 1 85 ? 8.492 -5.038 -6.044 1.00 86.94 85 LEU A O 1
ATOM 645 N N . GLY A 1 86 ? 8.150 -2.822 -6.043 1.00 83.38 86 GLY A N 1
ATOM 646 C CA . GLY A 1 86 ? 9.389 -2.462 -6.736 1.00 83.38 86 GLY A CA 1
ATOM 647 C C . GLY A 1 86 ? 9.242 -2.375 -8.262 1.00 83.38 86 GLY A C 1
ATOM 648 O O . GLY A 1 86 ? 9.998 -1.652 -8.909 1.00 83.38 86 GLY A O 1
ATOM 649 N N . ALA A 1 87 ? 8.241 -3.018 -8.855 1.00 86.62 87 ALA A N 1
ATOM 650 C CA . ALA A 1 87 ? 7.845 -2.779 -10.246 1.00 86.62 87 ALA A CA 1
ATOM 651 C C . ALA A 1 87 ? 6.533 -1.988 -10.346 1.00 86.62 87 ALA A C 1
ATOM 653 O O . ALA A 1 87 ? 6.388 -1.196 -11.275 1.00 86.62 87 ALA A O 1
ATOM 654 N N . TYR A 1 88 ? 5.639 -2.191 -9.377 1.00 91.12 88 TYR A N 1
ATOM 655 C CA . TYR A 1 88 ? 4.322 -1.570 -9.247 1.00 91.12 88 TYR A CA 1
ATOM 656 C C . TYR A 1 88 ? 4.132 -1.014 -7.835 1.00 91.12 88 TYR A C 1
ATOM 658 O O . TYR A 1 88 ? 4.930 -1.316 -6.933 1.00 91.12 88 TYR A O 1
ATOM 666 N N . HIS A 1 89 ? 3.100 -0.196 -7.638 1.00 91.75 89 HIS A N 1
ATOM 667 C CA . HIS A 1 89 ? 2.714 0.262 -6.313 1.00 91.75 89 HIS A CA 1
ATOM 668 C C . HIS A 1 89 ? 1.274 0.806 -6.342 1.00 91.75 89 HIS A C 1
ATOM 670 O O . HIS A 1 89 ? 1.097 1.839 -6.973 1.00 91.75 89 HIS A O 1
ATOM 676 N N . PRO A 1 90 ? 0.337 0.300 -5.505 1.00 94.50 90 PRO A N 1
ATOM 677 C CA . PRO A 1 90 ? -1.098 0.662 -5.533 1.00 94.50 90 PRO A CA 1
ATOM 678 C C . PRO A 1 90 ? -1.493 2.124 -5.284 1.00 94.50 90 PRO A C 1
ATOM 680 O O . PRO A 1 90 ? -2.658 2.448 -5.085 1.00 94.50 90 PRO A O 1
ATOM 683 N N . LEU A 1 91 ? -0.513 3.005 -5.116 1.00 93.00 91 LEU A N 1
ATOM 684 C CA . LEU A 1 91 ? -0.702 4.430 -4.833 1.00 93.00 91 LEU A CA 1
ATOM 685 C C . LEU A 1 91 ? 0.001 5.288 -5.889 1.00 93.00 91 LEU A C 1
ATOM 687 O O . LEU A 1 91 ? 0.179 6.489 -5.674 1.00 93.00 91 LEU A O 1
ATOM 691 N N . ASN A 1 92 ? 0.515 4.673 -6.950 1.00 90.19 92 ASN A N 1
ATOM 692 C CA . ASN A 1 92 ? 1.391 5.304 -7.910 1.00 90.19 92 ASN A CA 1
ATOM 693 C C . ASN A 1 92 ? 1.107 4.744 -9.311 1.00 90.19 92 ASN A C 1
ATOM 695 O O . ASN A 1 92 ? 1.714 3.739 -9.684 1.00 90.19 92 ASN A O 1
ATOM 699 N N . PRO A 1 93 ? 0.343 5.478 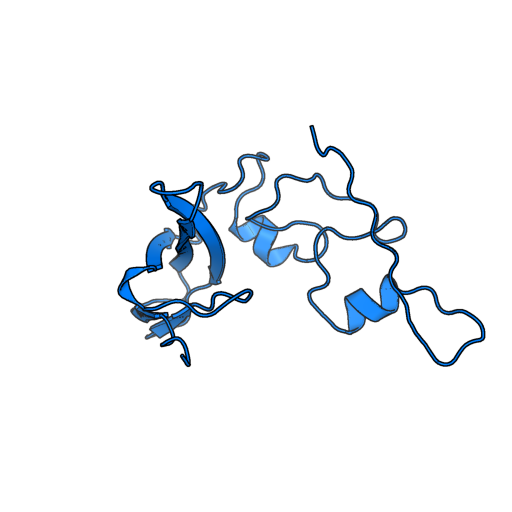-10.141 1.00 90.19 93 PRO A N 1
ATOM 700 C CA . PRO A 1 93 ? -0.095 5.015 -11.459 1.00 90.19 93 PRO A CA 1
ATOM 701 C C . PRO A 1 93 ? 1.036 5.019 -12.506 1.00 90.19 93 PRO A C 1
ATOM 703 O O . PRO A 1 93 ? 0.816 5.031 -13.722 1.00 90.19 93 PRO A O 1
ATOM 706 N N . ALA A 1 94 ? 2.287 5.116 -12.049 1.00 86.25 94 ALA A N 1
ATOM 707 C CA . ALA A 1 94 ? 3.458 5.095 -12.890 1.00 86.25 94 ALA A CA 1
ATOM 708 C C . ALA A 1 94 ? 3.649 3.692 -13.461 1.00 86.25 94 ALA A C 1
ATOM 710 O O . ALA A 1 94 ? 3.812 2.709 -12.741 1.00 86.25 94 ALA A O 1
ATOM 711 N N . LYS A 1 95 ? 3.742 3.626 -14.789 1.00 85.00 95 LYS A N 1
ATOM 712 C CA . LYS A 1 95 ? 4.057 2.383 -15.488 1.00 85.00 95 LYS A CA 1
ATOM 713 C C . LYS A 1 95 ? 5.353 1.780 -14.959 1.00 85.00 95 LYS A C 1
ATOM 715 O O . LYS A 1 95 ? 6.322 2.490 -14.680 1.00 85.00 95 LYS A O 1
ATOM 720 N N . LYS A 1 96 ? 5.400 0.450 -14.963 1.00 85.19 96 LYS A N 1
ATOM 721 C CA . LYS A 1 96 ? 6.616 -0.313 -14.694 1.00 85.19 96 LYS A CA 1
ATOM 722 C C . LYS A 1 96 ? 7.794 0.198 -15.530 1.00 85.19 96 LYS A C 1
ATOM 724 O O . LYS A 1 96 ? 7.705 0.300 -16.755 1.00 85.19 96 LYS A O 1
ATOM 729 N N . ILE A 1 97 ? 8.914 0.420 -14.853 1.00 82.81 97 ILE A N 1
ATOM 730 C CA . ILE A 1 97 ? 10.215 0.749 -15.443 1.00 82.81 97 ILE A CA 1
ATOM 731 C C . ILE A 1 97 ? 11.180 -0.432 -15.305 1.00 82.81 97 ILE A C 1
ATOM 733 O O . ILE A 1 97 ? 10.988 -1.308 -14.455 1.00 82.81 97 ILE A O 1
ATOM 737 N N . ASP A 1 98 ? 12.190 -0.501 -16.175 1.00 84.50 98 ASP A N 1
ATOM 738 C CA . ASP A 1 98 ? 13.230 -1.526 -16.064 1.00 84.50 98 ASP A CA 1
ATOM 739 C C . ASP A 1 98 ? 14.052 -1.308 -14.789 1.00 84.50 98 ASP A C 1
ATOM 741 O O . ASP A 1 98 ? 14.406 -0.176 -14.460 1.00 84.50 98 ASP A O 1
ATOM 745 N N . ILE A 1 99 ? 14.394 -2.390 -14.085 1.00 82.94 99 ILE A N 1
ATOM 746 C CA . ILE A 1 99 ?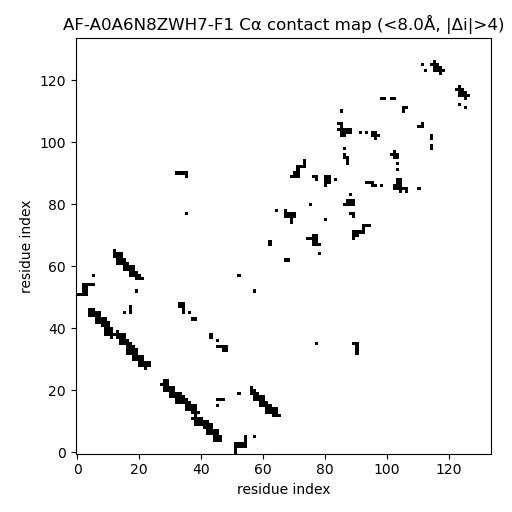 15.119 -2.300 -12.810 1.00 82.94 99 ILE A CA 1
ATOM 747 C C . ILE A 1 99 ? 16.518 -1.675 -12.963 1.00 82.94 99 ILE A C 1
ATOM 749 O O . ILE A 1 99 ? 17.049 -1.110 -12.010 1.00 82.94 99 ILE A O 1
ATOM 753 N N . GLY A 1 100 ? 17.128 -1.754 -14.150 1.00 80.81 100 GLY A N 1
ATOM 754 C CA . GLY A 1 100 ? 18.384 -1.077 -14.471 1.00 80.81 100 GLY A CA 1
ATOM 755 C C . GLY A 1 100 ? 18.235 0.434 -14.678 1.00 80.81 100 GLY A C 1
ATOM 756 O O . GLY A 1 100 ? 19.222 1.161 -14.563 1.00 80.81 100 GLY A O 1
ATOM 757 N N . GLU A 1 101 ? 17.020 0.908 -14.953 1.00 79.56 101 GLU A N 1
ATOM 758 C CA . GLU A 1 101 ? 16.685 2.327 -15.114 1.00 79.56 101 GLU A CA 1
ATOM 759 C C . GLU A 1 101 ? 16.114 2.931 -13.823 1.00 79.56 101 GLU A C 1
ATOM 761 O O . GLU A 1 101 ? 16.354 4.106 -13.533 1.00 79.56 101 GLU A O 1
ATOM 766 N N . GLY A 1 102 ? 15.407 2.136 -13.014 1.00 80.81 102 GLY A N 1
ATOM 767 C CA . GLY A 1 102 ? 14.878 2.557 -11.722 1.00 80.81 102 GLY A CA 1
ATOM 768 C C . GLY A 1 102 ? 13.832 1.605 -11.144 1.00 80.81 102 GLY A C 1
ATOM 769 O O . GLY A 1 102 ? 13.638 0.487 -11.603 1.00 80.81 102 GLY A O 1
ATOM 770 N N . SER A 1 103 ? 13.139 2.062 -10.105 1.00 84.12 103 SER A N 1
ATOM 771 C CA . SER A 1 103 ? 12.005 1.362 -9.502 1.00 84.12 103 SER A CA 1
ATOM 772 C C . SER A 1 103 ? 10.979 2.371 -8.988 1.00 84.12 103 SER A C 1
ATOM 774 O O . SER A 1 103 ? 11.355 3.466 -8.565 1.00 84.12 103 SER A O 1
ATOM 776 N N . VAL A 1 104 ? 9.698 1.992 -8.991 1.00 84.75 104 VAL A N 1
ATOM 777 C CA . VAL A 1 104 ? 8.609 2.797 -8.411 1.00 84.75 104 VAL A CA 1
ATOM 778 C C . VAL A 1 104 ? 8.588 2.762 -6.878 1.00 84.75 104 VAL A C 1
ATOM 780 O O . VAL A 1 104 ? 7.950 3.610 -6.259 1.00 84.75 104 VAL A O 1
ATOM 783 N N . ALA A 1 105 ? 9.301 1.817 -6.250 1.00 83.56 105 ALA A N 1
ATOM 784 C CA . ALA A 1 105 ? 9.409 1.708 -4.799 1.00 83.56 105 ALA A CA 1
ATOM 785 C C . ALA A 1 105 ? 10.724 1.043 -4.368 1.00 83.56 105 ALA A C 1
ATOM 787 O O . ALA A 1 105 ? 11.123 0.011 -4.890 1.00 83.56 105 ALA A O 1
ATOM 788 N N . VAL A 1 106 ? 11.374 1.584 -3.336 1.00 86.50 106 VAL A N 1
ATOM 789 C CA . VAL A 1 106 ? 12.493 0.904 -2.664 1.00 86.50 106 VAL A CA 1
ATOM 790 C C . VAL A 1 106 ? 11.950 0.232 -1.410 1.00 86.50 106 VAL A C 1
ATOM 792 O O . VAL A 1 106 ? 11.901 0.823 -0.333 1.00 86.50 106 VAL A O 1
ATOM 795 N N . ASP A 1 107 ? 11.477 -0.991 -1.582 1.00 83.50 107 ASP A N 1
ATOM 796 C CA . ASP A 1 107 ? 10.738 -1.761 -0.580 1.00 83.50 107 ASP A CA 1
ATOM 797 C C . ASP A 1 107 ? 11.638 -2.588 0.352 1.00 83.50 107 ASP A C 1
ATOM 799 O O . ASP A 1 107 ? 11.241 -2.937 1.465 1.00 83.50 107 ASP A O 1
ATOM 803 N N . SER A 1 108 ? 12.866 -2.869 -0.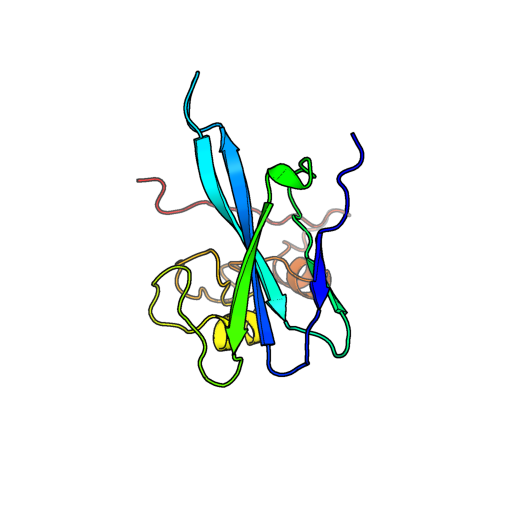082 1.00 85.75 108 SER A N 1
ATOM 804 C CA . SER A 1 108 ? 13.835 -3.669 0.656 1.00 85.75 108 SER A CA 1
ATOM 805 C C . SER A 1 108 ? 15.258 -3.124 0.529 1.00 85.75 108 SER A C 1
ATOM 807 O O . SER A 1 108 ? 15.610 -2.383 -0.395 1.00 85.75 108 SER A O 1
ATOM 809 N N . GLU A 1 109 ? 16.122 -3.536 1.457 1.00 87.81 109 GLU A N 1
ATOM 810 C CA . GLU A 1 109 ? 17.558 -3.261 1.366 1.00 87.81 109 GLU A CA 1
ATOM 811 C C . GLU A 1 109 ? 18.185 -3.914 0.118 1.00 87.81 109 GLU A C 1
ATOM 813 O O . GLU A 1 109 ? 19.149 -3.395 -0.445 1.00 87.81 109 GLU A O 1
ATOM 818 N N . GLU A 1 110 ? 17.642 -5.044 -0.337 1.00 88.75 110 GLU A N 1
ATOM 819 C CA . GLU A 1 110 ? 18.091 -5.727 -1.551 1.00 88.75 110 GLU A CA 1
ATOM 820 C C . GLU A 1 110 ? 17.772 -4.911 -2.809 1.00 88.75 110 GLU A C 1
ATOM 822 O O . GLU A 1 110 ? 18.669 -4.659 -3.622 1.00 88.75 110 GLU A O 1
ATOM 827 N N . THR A 1 111 ? 16.540 -4.408 -2.925 1.00 86.06 111 THR A N 1
ATOM 828 C CA . THR A 1 111 ? 16.122 -3.478 -3.984 1.00 86.06 111 THR A CA 1
ATOM 829 C C . THR A 1 111 ? 17.000 -2.230 -3.961 1.00 86.06 111 THR A C 1
ATOM 831 O O . THR A 1 111 ? 17.565 -1.839 -4.985 1.00 86.06 111 THR A O 1
ATOM 834 N N . PHE A 1 112 ? 17.235 -1.663 -2.771 1.00 88.12 112 PHE A N 1
ATOM 835 C CA . PHE A 1 112 ? 18.143 -0.529 -2.601 1.00 88.12 112 PHE A CA 1
ATOM 836 C C . PHE A 1 112 ? 19.546 -0.830 -3.143 1.00 88.12 112 PHE A C 1
ATOM 838 O O . PHE A 1 112 ? 20.092 -0.054 -3.922 1.00 88.12 112 PHE A O 1
ATOM 845 N N . LYS A 1 113 ? 20.139 -1.969 -2.770 1.00 87.19 113 LYS A N 1
ATOM 846 C CA . LYS A 1 113 ? 21.479 -2.380 -3.226 1.00 87.19 113 LYS A CA 1
ATOM 847 C C . LYS A 1 113 ? 21.542 -2.671 -4.722 1.00 87.19 113 LYS A C 1
ATOM 849 O O . LYS A 1 113 ? 22.635 -2.614 -5.286 1.00 87.19 113 LYS A O 1
ATOM 854 N N . THR A 1 114 ? 20.427 -3.040 -5.341 1.00 87.00 114 THR A N 1
ATOM 855 C CA . THR A 1 114 ? 20.342 -3.295 -6.784 1.00 87.00 114 THR A CA 1
ATOM 856 C C . THR A 1 114 ? 20.326 -1.986 -7.565 1.00 87.00 114 THR A C 1
ATOM 858 O O . THR A 1 114 ? 21.079 -1.845 -8.524 1.00 87.00 114 THR A O 1
ATOM 861 N N . LEU A 1 115 ? 19.545 -1.012 -7.095 1.00 86.38 115 LEU A N 1
ATOM 862 C CA . LEU A 1 115 ? 19.397 0.309 -7.713 1.00 86.38 115 LEU A CA 1
ATOM 863 C C . LEU A 1 115 ? 20.557 1.262 -7.405 1.00 86.38 115 LEU A C 1
ATOM 865 O O . LEU A 1 115 ? 20.850 2.173 -8.178 1.00 86.38 115 LEU A O 1
ATOM 869 N N . ALA A 1 116 ? 21.199 1.103 -6.247 1.00 87.31 116 ALA A N 1
ATOM 870 C CA . ALA A 1 116 ? 22.242 2.016 -5.813 1.00 87.31 116 ALA A CA 1
ATOM 871 C C . ALA A 1 116 ? 23.483 1.921 -6.703 1.00 87.31 116 ALA A C 1
ATOM 873 O O . ALA A 1 116 ? 24.006 0.841 -6.988 1.00 87.31 116 ALA A O 1
ATOM 874 N N . TYR A 1 117 ? 24.026 3.083 -7.064 1.00 82.62 117 TYR A N 1
ATOM 875 C CA . TYR A 1 117 ? 25.311 3.151 -7.742 1.00 82.62 117 TYR A CA 1
ATOM 876 C C . TYR A 1 117 ? 26.434 2.688 -6.802 1.00 82.62 117 TYR A C 1
ATOM 878 O O . TYR A 1 117 ? 26.678 3.288 -5.753 1.00 82.62 117 TYR A O 1
ATOM 886 N N . LYS A 1 118 ? 27.156 1.637 -7.208 1.00 75.00 118 LYS A N 1
ATOM 887 C CA . LYS A 1 118 ? 28.261 1.016 -6.454 1.00 75.00 118 LYS A CA 1
ATOM 888 C C . LYS A 1 118 ? 29.615 1.597 -6.871 1.00 75.00 118 LYS A C 1
ATOM 890 O O . LYS A 1 118 ? 30.453 0.911 -7.455 1.00 75.00 118 LYS A O 1
ATOM 895 N N . GLY A 1 119 ? 29.806 2.895 -6.640 1.00 69.75 119 GLY A N 1
ATOM 896 C CA . GLY A 1 119 ? 31.061 3.593 -6.938 1.00 69.75 119 GLY A CA 1
ATOM 897 C C . GLY A 1 119 ? 32.239 3.188 -6.042 1.00 69.75 119 GLY A C 1
ATOM 898 O O . GLY A 1 119 ? 32.132 2.326 -5.180 1.00 69.75 119 GLY A O 1
ATOM 899 N N . ARG A 1 120 ? 33.383 3.873 -6.194 1.00 67.19 120 ARG A N 1
ATOM 900 C CA . ARG A 1 120 ? 34.597 3.660 -5.369 1.00 67.19 120 ARG A CA 1
ATOM 901 C C . ARG A 1 120 ? 34.502 4.162 -3.914 1.00 67.19 120 ARG A C 1
ATOM 903 O O . ARG A 1 120 ? 35.475 4.036 -3.177 1.00 67.19 120 ARG A O 1
ATOM 910 N N . ALA A 1 121 ? 33.393 4.771 -3.508 1.00 62.25 121 ALA A N 1
ATOM 911 C CA . ALA A 1 121 ? 33.217 5.374 -2.184 1.00 62.25 121 ALA A CA 1
ATOM 912 C C . ALA A 1 121 ? 32.468 4.417 -1.232 1.00 62.25 121 ALA A C 1
ATOM 914 O O . ALA A 1 121 ? 31.718 3.572 -1.712 1.00 62.25 121 ALA A O 1
ATOM 915 N N . PRO A 1 122 ? 32.587 4.562 0.104 1.00 77.62 122 PRO A N 1
ATOM 916 C CA . PRO A 1 122 ? 31.892 3.704 1.074 1.00 77.62 122 PRO A CA 1
ATOM 917 C C . PRO A 1 122 ? 30.373 3.961 1.162 1.00 77.62 122 PRO A C 1
ATOM 919 O O . PRO A 1 122 ? 29.720 3.470 2.079 1.00 77.62 122 PRO A O 1
ATOM 922 N N . TYR A 1 123 ? 29.810 4.751 0.243 1.00 70.75 123 TYR A N 1
ATOM 923 C CA . TYR A 1 123 ? 28.414 5.169 0.255 1.00 70.75 123 TYR A CA 1
ATOM 924 C C . TYR A 1 123 ? 27.691 4.633 -0.975 1.00 70.75 123 TYR A C 1
ATOM 926 O O . TYR A 1 123 ? 28.150 4.815 -2.102 1.00 70.75 123 TYR A O 1
ATOM 934 N N . ASN A 1 124 ? 26.527 4.041 -0.733 1.00 77.12 124 ASN A N 1
ATOM 935 C CA . ASN A 1 124 ? 25.557 3.693 -1.758 1.00 77.12 124 ASN A CA 1
ATOM 936 C C . ASN A 1 124 ? 24.563 4.848 -1.873 1.00 77.12 124 ASN A C 1
ATOM 938 O O . ASN A 1 124 ? 24.006 5.285 -0.865 1.00 77.12 124 ASN A O 1
ATOM 942 N N . PHE A 1 125 ? 24.341 5.344 -3.084 1.00 75.44 125 PHE A N 1
ATOM 943 C CA . PHE A 1 125 ? 23.344 6.375 -3.347 1.00 75.44 125 PHE A CA 1
ATOM 944 C C . PHE A 1 125 ? 22.449 5.954 -4.504 1.00 75.44 125 PHE A C 1
ATOM 946 O O . PHE A 1 125 ? 22.917 5.416 -5.508 1.00 75.44 125 PHE A O 1
ATOM 953 N N . ILE A 1 126 ? 21.157 6.232 -4.348 1.00 76.81 126 ILE A N 1
ATOM 954 C CA . ILE A 1 126 ? 20.179 6.184 -5.429 1.00 76.81 126 ILE A CA 1
ATOM 955 C C . ILE A 1 126 ? 19.905 7.630 -5.823 1.00 76.81 126 ILE A C 1
ATOM 957 O O . ILE A 1 126 ? 19.626 8.475 -4.970 1.00 76.81 126 ILE A O 1
ATOM 961 N N . LYS A 1 127 ? 20.026 7.926 -7.115 1.00 74.44 127 LYS A N 1
ATOM 962 C CA . LYS A 1 127 ? 19.580 9.199 -7.674 1.00 74.44 127 LYS A CA 1
ATOM 963 C C . LYS A 1 127 ? 18.155 8.998 -8.167 1.00 74.44 127 LYS A C 1
ATOM 965 O O . LYS A 1 127 ? 17.942 8.188 -9.059 1.00 74.44 127 LYS A O 1
ATOM 970 N N . PHE A 1 128 ? 17.211 9.748 -7.615 1.00 73.62 128 PHE A N 1
ATOM 971 C CA . PHE A 1 128 ? 15.840 9.764 -8.115 1.00 73.62 128 PHE A CA 1
ATOM 972 C C . PHE A 1 128 ? 15.669 10.924 -9.100 1.00 73.62 128 PHE A C 1
ATOM 974 O O . PHE A 1 128 ? 16.230 12.007 -8.905 1.00 73.62 128 PHE A O 1
ATOM 981 N N . MET A 1 129 ? 14.907 10.686 -10.162 1.00 66.38 129 MET A N 1
ATOM 982 C CA . MET A 1 129 ? 14.373 11.715 -11.047 1.00 66.38 129 MET A CA 1
ATOM 983 C C . MET A 1 129 ? 12.856 11.564 -11.018 1.00 66.38 129 MET A C 1
ATOM 985 O O . MET A 1 129 ? 12.360 10.452 -11.170 1.00 66.38 129 MET A O 1
ATOM 989 N N . ILE A 1 130 ? 12.140 12.657 -10.770 1.00 68.31 130 ILE A N 1
ATOM 990 C CA . ILE A 1 130 ? 10.680 12.670 -10.844 1.00 68.31 130 ILE A CA 1
ATOM 991 C C . ILE A 1 130 ? 10.331 13.154 -12.247 1.00 68.31 130 ILE A C 1
ATOM 993 O O . ILE A 1 130 ? 10.717 14.261 -12.628 1.00 68.31 130 ILE A O 1
ATOM 997 N N . PHE A 1 131 ? 9.683 12.291 -13.019 1.00 55.53 131 PHE A N 1
ATOM 998 C CA . PHE A 1 131 ? 9.119 12.627 -14.321 1.00 55.53 131 PHE A CA 1
ATOM 999 C C . PHE A 1 131 ? 7.649 13.012 -14.144 1.00 55.53 131 PHE A C 1
ATOM 1001 O O . PHE A 1 131 ? 7.029 12.561 -13.187 1.00 55.53 131 PHE A O 1
ATOM 1008 N N . ASP A 1 132 ? 7.121 13.809 -15.075 1.00 50.03 132 ASP A N 1
ATOM 1009 C CA . ASP A 1 132 ? 5.685 14.113 -15.172 1.00 50.03 132 ASP A CA 1
ATOM 1010 C C . ASP A 1 132 ? 5.123 14.828 -13.923 1.00 50.03 132 ASP A C 1
ATOM 1012 O O . ASP A 1 132 ? 4.303 14.305 -13.176 1.00 50.03 132 ASP A O 1
ATOM 1016 N N . LEU A 1 133 ? 5.642 16.033 -13.650 1.00 61.53 133 LEU A N 1
ATOM 1017 C CA . LEU A 1 133 ? 5.172 16.910 -12.561 1.00 61.53 133 LEU A CA 1
ATOM 1018 C C . LEU A 1 133 ? 3.994 17.811 -12.977 1.00 61.53 133 LEU A C 1
ATOM 1020 O O . LEU A 1 133 ? 3.642 18.723 -12.222 1.00 61.53 133 LEU A O 1
ATOM 1024 N N . ASP A 1 134 ? 3.455 17.590 -14.174 1.00 54.34 134 ASP A N 1
ATOM 1025 C CA . ASP A 1 134 ? 2.439 18.430 -14.807 1.00 54.34 134 ASP A CA 1
ATOM 1026 C C . ASP A 1 134 ? 1.009 17.978 -14.456 1.00 54.34 134 ASP A C 1
ATOM 1028 O O . ASP A 1 134 ? 0.761 16.756 -14.340 1.00 54.34 134 ASP A O 1
#

Solvent-accessible surface area (backbone atoms only — not comparable to full-atom values): 8206 Å² total; per-residue (Å²): 127,84,43,59,81,47,71,43,81,38,34,68,59,28,27,34,41,38,28,37,60,40,80,70,55,98,91,40,69,43,78,42,80,58,36,76,46,75,28,32,72,60,54,29,81,52,64,63,84,82,69,61,50,61,64,90,38,53,48,78,47,80,46,39,64,93,62,58,56,46,78,52,66,66,86,58,38,36,59,64,19,66,76,33,62,34,41,28,43,56,82,46,62,62,76,69,56,57,65,93,80,39,60,80,39,78,84,44,73,65,54,42,64,67,57,24,48,85,60,98,55,103,59,76,50,71,87,86,80,89,75,85,92,121

Nearest PDB structures (foldseek):
  1zld-assembly1_A  TM=4.936E-01  e=1.456E+00  Pyrenophora tritici-repentis
  1zle-assembly2_B  TM=4.601E-01  e=1.751E+00  Pyrenophora tritici-repentis
  1zle-assembly3_C  TM=4.575E-01  e=1.979E+00  Pyrenophora tritici-repentis
  2zez-assembly2_B  TM=3.362E-01  e=2.104E+00  Caldanaerobius polysaccharolyticus
  1ft0-assembly3_B  TM=2.483E-01  e=1.288E+00  Homo sapiens